Protein AF-A0A379S962-F1 (afdb_monomer_lite)

Secondary structure (DSSP, 8-state):
-HHHHHHHHHHHHHHHHHHHHHHHHHHHHHHHHHHHHHHHHHHTTS---SSSEEEEEE-HHHHSTT----TT---EEEEE--S---------GGGGGG--TT--------------

pLDDT: mean 83.97, std 9.07, range [41.19, 95.56]

Foldseek 3Di:
DVVVVVVVVVVVVVVVVVVVVVVVVVVVVVVVVVVVVVVVVVVVVDDDDPAAFDFPDADPLLPDVVRDDDPPDDGTDGDHPDPDDDDDDDDDPVCPVVDDPPDDDDDDDPDDDDDD

Structure (mmCIF, N/CA/C/O backbone):
data_AF-A0A379S962-F1
#
_entry.id   AF-A0A379S962-F1
#
loop_
_atom_site.group_PDB
_atom_site.id
_atom_site.type_symbol
_atom_site.label_atom_id
_atom_site.label_alt_id
_atom_site.label_comp_id
_atom_site.label_asym_id
_atom_site.label_entity_id
_atom_site.label_seq_id
_atom_site.pdbx_PDB_ins_code
_atom_site.Cartn_x
_atom_site.Cartn_y
_atom_site.Cartn_z
_atom_site.occupancy
_atom_site.B_iso_or_equiv
_atom_site.auth_seq_id
_atom_site.auth_comp_id
_atom_site.auth_asym_id
_atom_site.auth_atom_id
_atom_site.pdbx_PDB_model_num
ATOM 1 N N . MET A 1 1 ? 43.656 -14.449 -52.635 1.00 58.03 1 MET A N 1
ATOM 2 C CA . MET A 1 1 ? 43.584 -13.284 -51.724 1.00 58.03 1 MET A CA 1
ATOM 3 C C . MET A 1 1 ? 42.154 -12.787 -51.549 1.00 58.03 1 MET A C 1
ATOM 5 O O . MET A 1 1 ? 41.647 -12.920 -50.449 1.00 58.03 1 MET A O 1
ATOM 9 N N . VAL A 1 2 ? 41.452 -12.400 -52.619 1.00 66.62 2 VAL A N 1
ATOM 10 C CA . VAL A 1 2 ? 40.110 -11.767 -52.579 1.00 66.62 2 VAL A CA 1
ATOM 11 C C . VAL A 1 2 ? 39.048 -12.464 -51.697 1.00 66.62 2 VAL A C 1
ATOM 13 O O . VAL A 1 2 ? 38.301 -11.800 -50.988 1.00 66.62 2 VAL A O 1
ATOM 16 N N . ALA A 1 3 ? 38.975 -13.800 -51.685 1.00 69.62 3 ALA A N 1
ATOM 17 C CA . ALA A 1 3 ? 37.960 -14.526 -50.907 1.00 69.62 3 ALA A CA 1
ATOM 18 C C . ALA A 1 3 ? 38.174 -14.477 -49.378 1.00 69.62 3 ALA A C 1
ATOM 20 O O . ALA A 1 3 ? 37.210 -14.613 -48.623 1.00 69.62 3 ALA A O 1
ATOM 21 N N . ASN A 1 4 ? 39.417 -14.294 -48.916 1.00 77.75 4 ASN A N 1
ATOM 22 C CA . ASN A 1 4 ? 39.716 -14.158 -47.487 1.00 77.75 4 ASN A CA 1
ATOM 23 C C . ASN A 1 4 ? 39.388 -12.748 -46.992 1.00 77.75 4 ASN A C 1
ATOM 25 O O . ASN A 1 4 ? 38.817 -12.608 -45.913 1.00 77.75 4 ASN A O 1
ATOM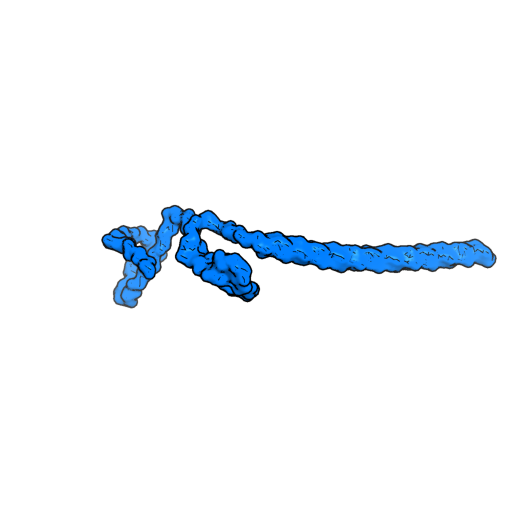 29 N N . ASP A 1 5 ? 39.643 -11.735 -47.818 1.00 78.69 5 ASP A N 1
ATOM 30 C CA . ASP A 1 5 ? 39.354 -10.335 -47.498 1.00 78.69 5 ASP A CA 1
ATOM 31 C C . ASP A 1 5 ? 37.837 -10.090 -47.399 1.00 78.69 5 ASP A C 1
ATOM 33 O O . ASP A 1 5 ? 37.365 -9.442 -46.469 1.00 78.69 5 ASP A O 1
ATOM 37 N N . ILE A 1 6 ? 37.040 -10.715 -48.280 1.00 81.94 6 ILE A N 1
ATOM 38 C CA . ILE A 1 6 ? 35.566 -10.672 -48.210 1.00 81.94 6 ILE A CA 1
ATOM 39 C C . ILE A 1 6 ? 35.043 -11.334 -46.924 1.00 81.94 6 ILE A C 1
ATOM 41 O O . ILE A 1 6 ? 34.096 -10.841 -46.308 1.00 81.94 6 ILE A O 1
ATOM 45 N N . LYS A 1 7 ? 35.645 -12.450 -46.491 1.00 84.81 7 LYS A N 1
ATOM 46 C CA . LYS A 1 7 ? 35.262 -13.124 -45.239 1.00 84.81 7 LYS A CA 1
ATOM 47 C C . LYS A 1 7 ? 35.618 -12.291 -44.009 1.00 84.81 7 LYS A C 1
ATOM 49 O O . LYS A 1 7 ? 34.806 -12.225 -43.088 1.00 84.81 7 LYS A O 1
ATOM 54 N N . ALA A 1 8 ? 36.791 -11.659 -44.002 1.00 85.94 8 ALA A N 1
ATOM 55 C CA . ALA A 1 8 ? 37.215 -10.765 -42.929 1.00 85.94 8 ALA A CA 1
ATOM 56 C C . ALA A 1 8 ? 36.272 -9.557 -42.812 1.00 85.94 8 ALA A C 1
ATOM 58 O O . ALA A 1 8 ? 35.729 -9.316 -41.735 1.00 85.94 8 ALA A O 1
ATOM 59 N N . LEU A 1 9 ? 35.962 -8.903 -43.936 1.00 87.62 9 LEU A N 1
ATOM 60 C CA . LEU A 1 9 ? 35.040 -7.767 -43.988 1.00 87.62 9 LEU A CA 1
ATOM 61 C C . LEU A 1 9 ? 33.629 -8.131 -43.497 1.00 87.62 9 LEU A C 1
ATOM 63 O O . LEU A 1 9 ? 33.006 -7.381 -42.750 1.00 87.62 9 LEU A O 1
ATOM 67 N N . ASN A 1 10 ? 33.122 -9.309 -43.870 1.00 89.19 10 ASN A N 1
ATOM 68 C CA . ASN A 1 10 ? 31.812 -9.776 -43.411 1.00 89.19 10 ASN A CA 1
ATOM 69 C C . ASN A 1 10 ? 31.805 -10.077 -41.899 1.00 89.19 10 ASN A C 1
ATOM 71 O O . ASN A 1 10 ? 30.817 -9.826 -41.210 1.00 89.19 10 ASN A O 1
ATOM 75 N N . ASN A 1 11 ? 32.914 -10.585 -41.355 1.00 90.62 11 ASN A N 1
ATOM 76 C CA . ASN A 1 11 ? 33.039 -10.819 -39.920 1.00 90.62 11 ASN A CA 1
ATOM 77 C C . ASN A 1 11 ? 33.100 -9.502 -39.128 1.00 90.62 11 ASN A C 1
ATOM 79 O O . ASN A 1 11 ? 32.413 -9.359 -38.121 1.00 90.62 11 ASN A O 1
ATOM 83 N N . GLU A 1 12 ? 33.852 -8.511 -39.612 1.00 90.69 12 GLU A N 1
ATOM 84 C CA . GLU A 1 12 ? 33.897 -7.167 -39.019 1.00 90.69 12 GLU A CA 1
ATOM 85 C C . GLU A 1 12 ? 32.531 -6.469 -39.063 1.00 90.69 12 GLU A C 1
ATOM 87 O O . GLU A 1 12 ? 32.087 -5.884 -38.069 1.00 90.69 12 GLU A O 1
ATOM 92 N N . LEU A 1 13 ? 31.809 -6.592 -40.181 1.00 91.81 13 LEU A N 1
ATOM 93 C CA . LEU A 1 13 ? 30.446 -6.079 -40.296 1.00 91.81 13 LEU A CA 1
ATOM 94 C C . LEU A 1 13 ? 29.506 -6.759 -39.289 1.00 91.81 13 LEU A C 1
ATOM 96 O O . LEU A 1 13 ? 28.744 -6.089 -38.599 1.00 91.81 13 LEU A O 1
ATOM 100 N N . ARG A 1 14 ? 29.583 -8.084 -39.135 1.00 90.94 14 ARG A N 1
ATOM 101 C CA . ARG A 1 14 ? 28.778 -8.815 -38.142 1.00 90.94 14 ARG A CA 1
ATOM 102 C C . ARG A 1 14 ? 29.083 -8.390 -36.709 1.00 90.94 14 ARG A C 1
ATOM 104 O O . ARG A 1 14 ? 28.156 -8.222 -35.919 1.00 90.94 14 ARG A O 1
ATOM 111 N N . LEU A 1 15 ? 30.357 -8.200 -36.376 1.00 92.31 15 LEU A N 1
ATOM 112 C CA . LEU A 1 15 ? 30.773 -7.756 -35.046 1.00 92.31 15 LEU A CA 1
ATOM 113 C C . LEU A 1 15 ? 30.298 -6.329 -34.753 1.00 92.31 15 LEU A C 1
ATOM 115 O O . LEU A 1 15 ? 29.790 -6.067 -33.664 1.00 92.31 15 LEU A O 1
ATOM 119 N N . SER A 1 16 ? 30.408 -5.419 -35.723 1.00 92.06 16 SER A N 1
ATOM 120 C CA . SER A 1 16 ? 29.934 -4.038 -35.567 1.00 92.06 16 SER A CA 1
ATOM 121 C C . SER A 1 16 ? 28.411 -3.956 -35.438 1.00 92.06 16 SER A C 1
ATOM 123 O O . SER A 1 16 ? 27.919 -3.264 -34.546 1.00 92.06 16 SER A O 1
ATOM 125 N N . LEU A 1 17 ? 27.662 -4.725 -36.236 1.00 92.31 17 LEU A N 1
ATOM 126 C CA . LEU A 1 17 ? 26.206 -4.830 -36.118 1.00 92.31 17 LEU A CA 1
ATOM 127 C C . LEU A 1 17 ? 25.784 -5.428 -34.772 1.00 92.31 17 LEU A C 1
ATOM 129 O O . LEU A 1 17 ? 24.901 -4.881 -34.120 1.00 92.31 17 LEU A O 1
ATOM 133 N N . SER A 1 18 ? 26.438 -6.501 -34.319 1.00 92.44 18 SER A N 1
ATOM 134 C CA . SER A 1 18 ? 26.171 -7.105 -33.005 1.00 92.44 18 SER A CA 1
ATOM 135 C C . SER A 1 18 ? 26.416 -6.111 -31.866 1.00 92.44 18 SER A C 1
ATOM 137 O O . SER A 1 18 ? 25.581 -5.954 -30.975 1.00 92.44 18 SER A O 1
ATOM 139 N N . LYS A 1 19 ? 27.518 -5.355 -31.939 1.00 93.62 19 LYS A N 1
ATOM 140 C CA . LYS A 1 19 ? 27.836 -4.304 -30.968 1.00 93.62 19 LYS A CA 1
ATOM 141 C C . LYS A 1 19 ? 26.789 -3.189 -30.966 1.00 93.62 19 LYS A C 1
ATOM 143 O O . LYS A 1 19 ? 26.409 -2.726 -29.895 1.00 93.62 19 LYS A O 1
ATOM 148 N N . LEU A 1 20 ? 26.311 -2.775 -32.140 1.00 94.50 20 LEU A N 1
ATOM 149 C CA . LEU A 1 20 ? 25.264 -1.761 -32.258 1.00 94.50 20 LEU A CA 1
ATOM 150 C C . LEU A 1 20 ? 23.929 -2.260 -31.691 1.00 94.50 20 LEU A C 1
ATOM 152 O O . LEU A 1 20 ? 23.288 -1.542 -30.933 1.00 94.50 20 LEU A O 1
ATOM 156 N N . ILE A 1 21 ? 23.538 -3.497 -32.007 1.00 93.88 21 ILE A N 1
ATOM 157 C CA . ILE A 1 21 ? 22.316 -4.116 -31.477 1.00 93.88 21 ILE A CA 1
ATOM 158 C C . ILE A 1 21 ? 22.385 -4.202 -29.953 1.00 93.88 21 ILE A C 1
ATOM 160 O O . ILE A 1 21 ? 21.451 -3.774 -29.283 1.00 93.88 21 ILE A O 1
ATOM 164 N N . SER A 1 22 ? 23.497 -4.691 -29.402 1.00 94.25 22 SER A N 1
ATOM 165 C CA . SER A 1 22 ? 23.683 -4.800 -27.953 1.00 94.25 22 SER A CA 1
ATOM 166 C C . SER A 1 22 ? 23.637 -3.43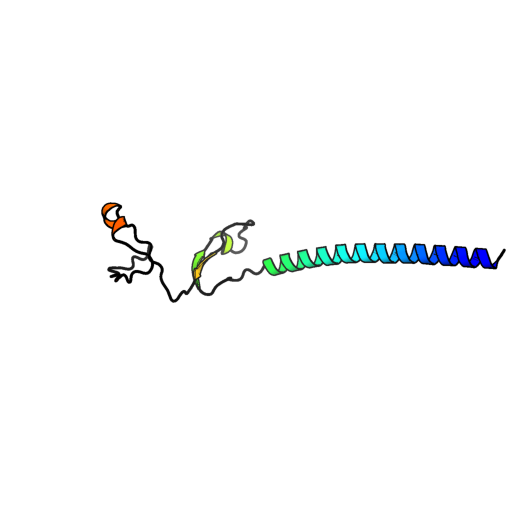2 -27.264 1.00 94.25 22 SER A C 1
ATOM 168 O O . SER A 1 22 ? 22.970 -3.288 -26.242 1.00 94.25 22 SER A O 1
ATOM 170 N N . LYS A 1 23 ? 24.261 -2.403 -27.855 1.00 95.50 23 LYS A N 1
ATOM 171 C CA . LYS A 1 23 ? 24.194 -1.025 -27.345 1.00 95.50 23 LYS A CA 1
ATOM 172 C C . LYS A 1 23 ? 22.763 -0.485 -27.354 1.00 95.50 23 LYS A C 1
ATOM 1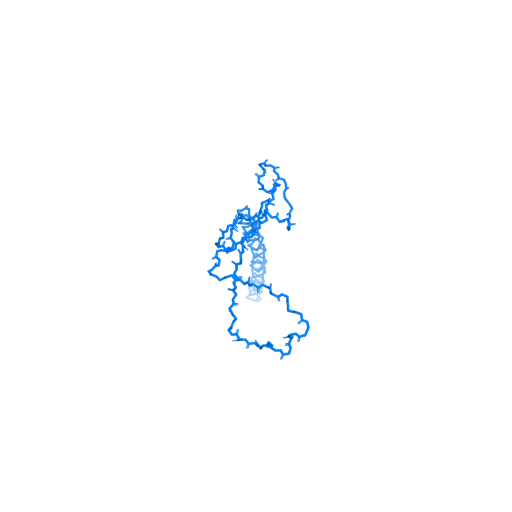74 O O . LYS A 1 23 ? 22.303 0.033 -26.343 1.00 95.50 23 LYS A O 1
ATOM 179 N N . ASN A 1 24 ? 22.045 -0.651 -28.463 1.00 94.56 24 ASN A N 1
ATOM 180 C CA . ASN A 1 24 ? 20.668 -0.176 -28.591 1.00 94.56 24 ASN A CA 1
ATOM 181 C C . ASN A 1 24 ? 19.717 -0.916 -27.640 1.00 94.56 24 ASN A C 1
ATOM 183 O O . ASN A 1 24 ? 18.799 -0.310 -27.100 1.00 94.56 24 ASN A O 1
ATOM 187 N N . GLN A 1 25 ? 19.936 -2.213 -27.410 1.00 94.56 25 GLN A N 1
ATOM 188 C CA . GLN A 1 25 ? 19.171 -2.986 -26.429 1.00 94.56 25 GLN A CA 1
ATOM 189 C C . GLN A 1 25 ? 19.403 -2.472 -25.009 1.00 94.56 25 GLN A C 1
ATOM 191 O O . GLN A 1 25 ? 18.440 -2.292 -24.270 1.00 94.56 25 GLN A O 1
ATOM 196 N N . GLN A 1 26 ? 20.654 -2.179 -24.653 1.00 94.69 26 GLN A N 1
ATOM 197 C CA . GLN A 1 26 ? 20.982 -1.615 -23.348 1.00 94.69 26 GLN A CA 1
ATOM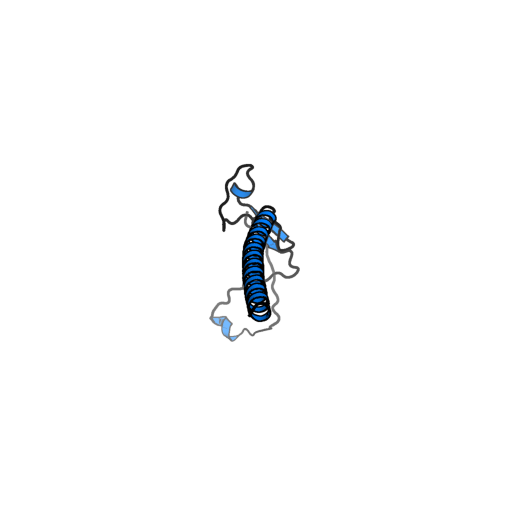 198 C C . GLN A 1 26 ? 20.350 -0.229 -23.157 1.00 94.69 26 GLN A C 1
ATOM 200 O O . GLN A 1 26 ? 19.774 0.049 -22.109 1.00 94.69 26 GLN A O 1
ATOM 205 N N . GLU A 1 27 ? 20.411 0.637 -24.171 1.00 94.31 27 GLU A N 1
ATOM 206 C CA . GLU A 1 27 ? 19.761 1.953 -24.134 1.00 94.31 27 GLU A CA 1
ATOM 207 C C . GLU A 1 27 ? 18.240 1.823 -23.981 1.00 94.31 27 GLU A C 1
ATOM 209 O O . GLU A 1 27 ? 17.641 2.508 -23.152 1.00 94.31 27 GLU A O 1
ATOM 214 N N . LEU A 1 28 ? 17.617 0.901 -24.718 1.00 94.81 28 LEU A N 1
ATOM 215 C CA . LEU A 1 28 ? 16.185 0.634 -24.618 1.00 94.81 28 LEU A CA 1
ATOM 216 C C . LEU A 1 28 ? 15.788 0.125 -23.226 1.00 94.81 28 LEU A C 1
ATOM 218 O O . LEU A 1 28 ? 14.759 0.533 -22.694 1.00 94.81 28 LEU A O 1
ATOM 222 N N . GLU A 1 29 ? 16.596 -0.737 -22.613 1.00 95.00 29 GLU A N 1
ATOM 223 C CA . GLU A 1 29 ? 16.359 -1.238 -21.257 1.00 95.00 29 GLU A CA 1
ATOM 224 C C . GLU A 1 29 ? 16.434 -0.116 -20.207 1.00 95.00 29 GLU A C 1
ATOM 226 O O . GLU A 1 29 ? 15.586 -0.026 -19.312 1.00 95.00 29 GLU A O 1
ATOM 231 N N . VAL A 1 30 ? 17.392 0.805 -20.351 1.00 95.56 30 VAL A N 1
ATOM 232 C CA . VAL A 1 30 ? 17.502 1.996 -19.493 1.00 95.56 30 VAL A CA 1
ATOM 233 C C . VAL A 1 30 ? 16.286 2.912 -19.659 1.00 95.56 30 VAL A C 1
ATOM 235 O O . VAL A 1 30 ? 15.715 3.379 -18.673 1.00 95.56 30 VAL A O 1
ATOM 238 N N . VAL A 1 31 ? 15.839 3.143 -20.893 1.00 95.19 31 VAL A N 1
ATOM 239 C CA . VAL A 1 31 ? 14.649 3.965 -21.153 1.00 95.19 31 VAL A CA 1
ATOM 240 C C . VAL A 1 31 ? 13.394 3.306 -20.581 1.00 95.19 31 VAL A C 1
ATOM 242 O O . VAL A 1 31 ? 12.630 3.964 -19.881 1.00 95.19 31 VAL A O 1
ATOM 245 N N . ASN A 1 32 ? 13.207 2.004 -20.798 1.00 95.12 32 ASN A N 1
ATOM 246 C CA . ASN A 1 32 ? 12.044 1.271 -20.294 1.00 95.12 32 ASN A CA 1
ATOM 247 C C . ASN A 1 32 ? 11.993 1.237 -18.764 1.00 95.12 32 ASN A C 1
ATOM 249 O O . ASN A 1 32 ? 10.925 1.397 -18.177 1.00 95.12 32 ASN A O 1
ATOM 253 N N . SER A 1 33 ? 13.135 1.047 -18.099 1.00 93.62 33 SER A N 1
ATOM 254 C CA . SER A 1 33 ? 13.190 1.091 -16.634 1.00 93.62 33 SER A CA 1
ATOM 255 C C . SER A 1 33 ? 12.863 2.484 -16.095 1.00 93.62 33 SER A C 1
ATOM 257 O O . SER A 1 33 ? 12.109 2.596 -15.131 1.00 93.62 33 SER A O 1
ATOM 259 N N . THR A 1 34 ? 13.343 3.540 -16.755 1.00 92.81 34 THR A N 1
ATOM 260 C CA . THR A 1 34 ? 13.012 4.929 -16.402 1.00 92.81 34 THR A CA 1
ATOM 261 C C . THR A 1 34 ? 11.521 5.208 -16.580 1.00 92.81 34 THR A C 1
ATOM 263 O O . THR A 1 34 ? 10.886 5.761 -15.686 1.00 92.81 34 THR A O 1
ATOM 266 N N . LEU A 1 35 ? 10.946 4.778 -17.703 1.00 94.94 35 LEU A N 1
ATOM 267 C CA . LEU A 1 35 ? 9.527 4.953 -18.005 1.00 94.94 35 LEU A CA 1
ATOM 268 C C . LEU A 1 35 ? 8.653 4.260 -16.954 1.00 94.94 35 LEU A C 1
ATOM 270 O O . LEU A 1 35 ? 7.759 4.889 -16.402 1.00 94.94 35 LEU A O 1
ATOM 274 N N . LYS A 1 36 ? 8.993 3.024 -16.576 1.00 94.00 36 LYS A N 1
ATOM 275 C CA . LYS A 1 36 ? 8.284 2.279 -15.527 1.00 94.00 36 LYS A CA 1
ATOM 276 C C . LYS A 1 36 ? 8.333 2.968 -14.157 1.00 94.00 36 LYS A C 1
ATOM 278 O O . LYS A 1 36 ? 7.390 2.866 -13.377 1.00 94.00 36 LYS A O 1
ATOM 283 N N . VAL A 1 37 ? 9.437 3.646 -13.834 1.00 92.50 37 VAL A N 1
ATOM 284 C CA . VAL A 1 37 ? 9.544 4.432 -12.594 1.00 92.50 37 VAL A CA 1
ATOM 285 C C . VAL A 1 37 ? 8.620 5.646 -12.643 1.00 92.50 37 VAL A C 1
ATOM 287 O O . VAL A 1 37 ? 7.949 5.919 -11.653 1.00 92.50 37 VAL A O 1
ATOM 290 N N . ILE A 1 38 ? 8.553 6.341 -13.779 1.00 91.56 38 ILE A N 1
ATOM 291 C CA . ILE A 1 38 ? 7.670 7.502 -13.962 1.00 91.56 38 ILE A CA 1
ATOM 292 C C . ILE A 1 38 ? 6.198 7.081 -13.918 1.00 91.56 38 ILE A C 1
ATOM 294 O O . ILE A 1 38 ? 5.410 7.728 -13.240 1.00 91.56 38 ILE A O 1
ATOM 298 N N . GLU A 1 39 ? 5.831 5.979 -14.577 1.00 92.06 39 GLU A N 1
ATOM 299 C CA . GLU A 1 39 ? 4.472 5.419 -14.508 1.00 92.06 39 GLU A CA 1
ATOM 300 C C . GLU A 1 39 ? 4.071 5.128 -13.060 1.00 92.06 39 GLU A C 1
ATOM 302 O O . GLU A 1 39 ? 3.010 5.545 -12.614 1.00 92.06 39 GLU A O 1
ATOM 307 N N . LYS A 1 40 ? 4.965 4.503 -12.285 1.00 87.56 40 LYS A N 1
ATOM 308 C CA . LYS A 1 40 ? 4.721 4.239 -10.865 1.00 87.56 40 LYS A CA 1
ATOM 309 C C . LYS A 1 40 ? 4.569 5.521 -10.042 1.00 87.56 40 LYS A C 1
ATOM 311 O O . LYS A 1 40 ? 3.762 5.548 -9.124 1.00 87.56 40 LYS A O 1
ATOM 316 N N . GLN A 1 41 ? 5.340 6.566 -10.344 1.00 85.81 41 GLN A N 1
ATOM 317 C CA . GLN A 1 41 ? 5.206 7.867 -9.676 1.00 85.81 41 GLN A CA 1
ATOM 318 C C . GLN A 1 41 ? 3.872 8.545 -10.001 1.00 85.81 41 GLN A C 1
ATOM 320 O O . GLN A 1 41 ? 3.312 9.205 -9.133 1.00 85.81 41 GLN A O 1
ATOM 325 N N . LEU A 1 42 ? 3.367 8.371 -11.224 1.00 88.50 42 LEU A N 1
ATOM 326 C CA . LEU A 1 42 ? 2.060 8.879 -11.629 1.00 88.50 42 LEU A CA 1
ATOM 327 C C . LEU A 1 42 ? 0.928 8.114 -10.928 1.00 88.50 42 LEU A C 1
ATOM 329 O O . LEU A 1 42 ? 0.011 8.731 -10.402 1.00 88.50 42 LEU A O 1
ATOM 333 N N . ASP A 1 43 ? 1.029 6.786 -10.838 1.00 85.50 43 ASP A N 1
ATOM 334 C CA . ASP A 1 43 ? 0.062 5.958 -10.102 1.00 85.50 43 ASP A CA 1
ATOM 335 C C . ASP A 1 43 ? 0.034 6.283 -8.595 1.00 85.50 43 ASP A C 1
ATOM 337 O O . ASP A 1 43 ? -0.984 6.094 -7.934 1.00 85.50 43 ASP A O 1
ATOM 341 N N . GLU A 1 44 ? 1.147 6.770 -8.037 1.00 82.19 44 GLU A N 1
ATOM 342 C CA . GLU A 1 44 ? 1.253 7.214 -6.641 1.00 82.19 44 GLU A CA 1
ATOM 343 C C . GLU A 1 44 ? 0.636 8.608 -6.389 1.00 82.19 44 GLU A C 1
ATOM 345 O O . GLU A 1 44 ? 0.491 8.995 -5.226 1.00 82.19 44 GLU A O 1
ATOM 350 N N . GLU A 1 45 ? 0.258 9.355 -7.435 1.00 81.25 45 GLU A N 1
ATOM 351 C CA . GLU A 1 45 ? -0.451 10.640 -7.313 1.00 81.25 45 GLU A CA 1
ATOM 352 C C . GLU A 1 45 ? -1.871 10.443 -6.758 1.00 81.25 45 GLU A C 1
ATOM 354 O O . GLU A 1 45 ? -2.326 11.210 -5.903 1.00 81.25 45 GLU A O 1
ATOM 359 N N . ASP A 1 46 ? -2.542 9.368 -7.180 1.00 82.69 46 ASP A N 1
ATOM 360 C CA . ASP A 1 46 ? -3.854 8.987 -6.674 1.00 82.69 46 ASP A CA 1
ATOM 361 C C . ASP A 1 46 ? -3.723 8.056 -5.462 1.00 82.69 46 ASP A C 1
ATOM 363 O O . ASP A 1 46 ? -3.292 6.904 -5.544 1.00 82.69 46 ASP A O 1
ATOM 367 N N . ILE A 1 47 ? -4.144 8.542 -4.295 1.00 83.12 47 ILE A N 1
ATOM 368 C CA . ILE A 1 47 ? -3.972 7.816 -3.034 1.00 83.12 47 ILE A CA 1
ATOM 369 C C . ILE A 1 47 ? -5.241 7.038 -2.681 1.00 83.12 47 ILE A C 1
ATOM 371 O O . ILE A 1 47 ? -6.293 7.616 -2.397 1.00 83.12 47 ILE A O 1
ATOM 375 N N . TYR A 1 48 ? -5.116 5.712 -2.614 1.00 86.44 48 TYR A N 1
ATOM 376 C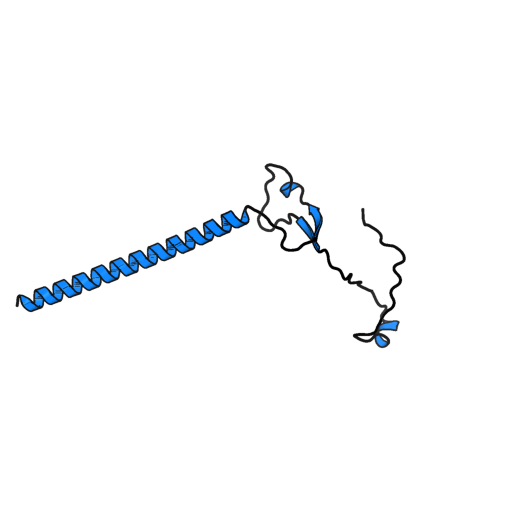 CA . TYR A 1 48 ? -6.206 4.796 -2.276 1.00 86.44 48 TYR A CA 1
ATOM 377 C C . TYR A 1 48 ? -6.057 4.197 -0.873 1.00 86.44 48 TYR A C 1
ATOM 379 O O . TYR A 1 48 ? -4.956 4.031 -0.344 1.00 86.44 48 TYR A O 1
ATOM 387 N N . SER A 1 49 ? -7.188 3.828 -0.265 1.00 87.31 49 SER A N 1
ATOM 388 C CA . SER A 1 49 ? -7.182 3.097 1.004 1.00 87.31 49 SER A CA 1
ATOM 389 C C . SER A 1 49 ? -6.734 1.645 0.790 1.00 87.31 49 SER A C 1
ATOM 391 O O . SER A 1 49 ? -7.313 0.967 -0.059 1.00 87.31 49 SER A O 1
ATOM 393 N N . PRO A 1 50 ? -5.785 1.112 1.584 1.00 87.88 50 PRO A N 1
ATOM 394 C CA . PRO A 1 50 ? -5.372 -0.288 1.481 1.00 87.88 50 PRO A CA 1
ATOM 395 C C . PRO A 1 50 ? -6.393 -1.263 2.085 1.00 87.88 50 PRO A C 1
ATOM 397 O O . PRO A 1 50 ? -6.345 -2.458 1.808 1.00 87.88 50 PRO A O 1
ATOM 400 N N . VAL A 1 51 ? -7.284 -0.776 2.956 1.00 87.56 51 VAL A N 1
ATOM 401 C CA . VAL A 1 51 ? -8.260 -1.595 3.685 1.00 87.56 51 VAL A CA 1
ATOM 402 C C . VAL A 1 51 ? -9.614 -0.903 3.769 1.00 87.56 51 VAL A C 1
ATOM 404 O O . VAL A 1 51 ? -9.700 0.323 3.868 1.00 87.56 51 VAL A O 1
ATOM 407 N N . ASP A 1 52 ? -10.682 -1.693 3.813 1.00 86.38 52 ASP A N 1
ATOM 408 C CA . ASP A 1 52 ? -12.011 -1.174 4.112 1.00 86.38 52 ASP A CA 1
ATOM 409 C C . ASP A 1 52 ? -12.089 -0.718 5.571 1.00 86.38 52 ASP A C 1
ATOM 411 O O . ASP A 1 52 ? -11.772 -1.457 6.510 1.00 86.38 52 ASP A O 1
ATOM 415 N N . GLY A 1 53 ? -12.543 0.513 5.785 1.00 86.19 53 GLY A N 1
ATOM 416 C CA . GLY A 1 53 ? -12.468 1.131 7.099 1.00 86.19 53 GLY A CA 1
ATOM 417 C C . GLY A 1 53 ? -13.286 2.400 7.237 1.00 86.19 53 GLY A C 1
ATOM 418 O O . GLY A 1 53 ? -14.121 2.739 6.398 1.00 86.19 53 GLY A O 1
ATOM 419 N N . VAL A 1 54 ? -13.047 3.087 8.345 1.00 86.25 54 VAL A N 1
ATOM 420 C CA . VAL A 1 54 ? -13.505 4.453 8.583 1.00 86.25 54 VAL A CA 1
ATOM 421 C C . VAL A 1 54 ? -12.272 5.323 8.785 1.00 86.25 54 VAL A C 1
ATOM 423 O O . VAL A 1 54 ? -11.333 4.930 9.483 1.00 86.25 54 VAL A O 1
ATOM 426 N N . ILE A 1 55 ? -12.272 6.500 8.167 1.00 86.75 55 ILE A N 1
ATOM 427 C CA . ILE A 1 55 ? -11.219 7.492 8.364 1.00 86.75 55 ILE A CA 1
ATOM 428 C C . ILE A 1 55 ? -11.359 8.058 9.780 1.00 86.75 55 ILE A C 1
ATOM 430 O O . ILE A 1 55 ? -12.391 8.619 10.134 1.00 86.75 55 ILE A O 1
ATOM 434 N N . TYR A 1 56 ? -10.324 7.880 10.593 1.00 84.44 56 TYR A N 1
ATOM 435 C CA . TYR A 1 56 ? -10.280 8.286 11.997 1.00 84.44 56 TYR A CA 1
ATOM 436 C C . TYR A 1 56 ? -9.569 9.620 12.196 1.00 84.44 56 TYR A C 1
ATOM 438 O O . TYR A 1 56 ? -10.033 10.459 12.963 1.00 84.44 56 TYR A O 1
ATOM 446 N N . LYS A 1 57 ? -8.462 9.841 11.481 1.00 82.50 57 LYS A N 1
ATOM 447 C CA . LYS A 1 57 ? -7.793 11.143 11.436 1.00 82.50 57 LYS A CA 1
ATOM 448 C C . LYS A 1 57 ? -7.476 11.529 10.014 1.00 82.50 57 LYS A C 1
ATOM 450 O O . LYS A 1 57 ? -7.173 10.676 9.182 1.00 82.50 57 LYS A O 1
ATOM 455 N N . ILE A 1 58 ? -7.507 12.833 9.787 1.00 83.75 58 ILE A N 1
ATOM 456 C CA . ILE A 1 58 ? -7.147 13.441 8.522 1.00 83.75 58 ILE A CA 1
ATOM 457 C C . ILE A 1 58 ? -6.128 14.536 8.791 1.00 83.75 58 ILE A C 1
ATOM 459 O O . ILE A 1 58 ? -6.305 15.354 9.698 1.00 83.75 58 ILE A O 1
ATOM 463 N N . ASN A 1 59 ? -5.071 14.563 7.992 1.00 80.94 59 ASN A N 1
ATOM 464 C CA . ASN A 1 59 ? -4.133 15.663 7.989 1.00 80.94 59 ASN A CA 1
ATOM 465 C C . ASN A 1 59 ? -4.740 16.867 7.254 1.00 80.94 59 ASN A C 1
ATOM 467 O O . ASN A 1 59 ? -5.230 16.767 6.127 1.00 80.94 59 ASN A O 1
ATOM 471 N N . LYS A 1 60 ? -4.701 18.032 7.906 1.00 75.44 60 LYS A N 1
ATOM 472 C CA . LYS A 1 60 ? -5.225 19.285 7.350 1.00 75.44 60 LYS A CA 1
ATOM 473 C C . LYS A 1 60 ? -4.465 19.714 6.093 1.00 75.44 60 LYS A C 1
ATOM 475 O O . LYS A 1 60 ? -5.086 20.222 5.163 1.00 75.44 60 LYS A O 1
ATOM 480 N N . SER A 1 61 ? -3.157 19.462 6.032 1.00 75.06 61 SER A N 1
ATOM 481 C CA . SER A 1 61 ? -2.339 19.762 4.850 1.00 75.06 61 SER A CA 1
ATOM 482 C C . SER A 1 61 ? -2.725 18.893 3.653 1.00 75.06 61 SER A C 1
ATOM 484 O O . SER A 1 61 ? -2.711 19.377 2.531 1.00 75.06 61 SER A O 1
ATOM 486 N N . ALA A 1 62 ? -3.151 17.649 3.898 1.00 73.69 62 ALA A N 1
ATOM 487 C CA . ALA A 1 62 ? -3.572 16.705 2.859 1.00 73.69 62 ALA A CA 1
ATOM 488 C C . ALA A 1 62 ? -4.990 16.965 2.316 1.00 73.69 62 ALA A C 1
ATOM 490 O O . ALA A 1 62 ? -5.351 16.460 1.261 1.00 73.69 62 ALA A O 1
ATOM 491 N N . THR A 1 63 ? -5.817 17.726 3.038 1.00 79.12 63 THR A N 1
ATOM 492 C CA . THR A 1 63 ? -7.212 18.026 2.647 1.00 79.12 63 THR A CA 1
ATOM 493 C C . THR A 1 63 ? -7.423 19.434 2.122 1.00 79.12 63 THR A C 1
ATOM 495 O O . THR A 1 63 ? -8.471 19.737 1.550 1.00 79.12 63 THR A O 1
ATOM 498 N N . THR A 1 64 ? -6.447 20.314 2.325 1.00 82.94 64 THR A N 1
ATOM 499 C CA . THR A 1 64 ? -6.521 21.691 1.849 1.00 82.94 64 THR A CA 1
ATOM 500 C C . THR A 1 64 ? -6.059 21.734 0.398 1.00 82.94 64 THR A C 1
ATOM 502 O O . THR A 1 64 ? -4.960 21.286 0.085 1.00 82.94 64 THR A O 1
ATOM 505 N N . HIS A 1 65 ? -6.879 22.291 -0.496 1.00 80.38 65 HIS A N 1
ATOM 506 C CA . HIS A 1 65 ? -6.496 22.464 -1.898 1.00 80.38 65 HIS A CA 1
ATOM 507 C C . HIS A 1 65 ? -5.262 23.374 -1.991 1.00 80.38 65 HIS A C 1
ATOM 509 O O . HIS A 1 65 ? -5.265 24.476 -1.443 1.00 80.38 65 HIS A O 1
ATOM 515 N N . GLY A 1 66 ? -4.206 22.904 -2.660 1.00 81.69 66 GLY A N 1
ATOM 516 C CA . GLY A 1 66 ? -2.910 23.594 -2.712 1.00 81.69 66 GLY A CA 1
ATOM 517 C C . GLY A 1 66 ? -2.047 23.430 -1.454 1.00 81.69 66 GLY A C 1
ATOM 518 O O . GLY A 1 66 ? -1.010 24.081 -1.341 1.00 81.69 66 GLY A O 1
ATOM 519 N N . GLY A 1 67 ? -2.455 22.580 -0.507 1.00 79.81 67 GLY A N 1
ATOM 520 C CA . GLY A 1 67 ? -1.609 22.157 0.602 1.00 79.81 67 GLY A CA 1
ATOM 521 C C . GLY A 1 67 ? -0.411 21.357 0.094 1.00 79.81 67 GLY A C 1
ATOM 522 O O . GLY A 1 67 ? -0.542 20.504 -0.779 1.00 79.81 67 GLY A O 1
ATOM 523 N N . VAL A 1 68 ? 0.771 21.649 0.633 1.00 83.38 68 VAL A N 1
ATOM 524 C CA . VAL A 1 68 ? 2.001 20.920 0.306 1.00 83.38 68 VAL A CA 1
ATOM 525 C C . VAL A 1 68 ? 2.184 19.802 1.329 1.00 83.38 68 VAL A C 1
ATOM 527 O O . VAL A 1 68 ? 2.131 20.056 2.533 1.00 83.38 68 VAL A O 1
ATOM 530 N N . ILE A 1 69 ? 2.400 18.580 0.845 1.00 84.69 69 ILE A N 1
ATOM 531 C CA . ILE A 1 69 ? 2.688 17.386 1.649 1.00 84.69 69 ILE A CA 1
ATOM 532 C C . ILE A 1 69 ? 4.069 16.839 1.280 1.00 84.69 69 ILE A C 1
ATOM 534 O O . ILE A 1 69 ? 4.500 16.959 0.132 1.00 84.69 69 ILE A O 1
ATOM 538 N N . GLN A 1 70 ? 4.781 16.269 2.248 1.00 83.56 70 GLN A N 1
ATOM 539 C CA . GLN A 1 70 ? 6.072 15.621 2.027 1.00 83.56 70 GLN A CA 1
ATOM 540 C C . GLN A 1 70 ? 5.938 14.097 2.016 1.00 83.56 70 GLN A C 1
ATOM 542 O O . GLN A 1 70 ? 4.991 13.519 2.552 1.00 83.56 70 GLN A O 1
ATOM 547 N N . ALA A 1 71 ? 6.920 13.427 1.410 1.00 78.00 71 ALA A N 1
ATOM 548 C CA . ALA A 1 71 ? 7.020 11.978 1.502 1.00 78.00 71 ALA A CA 1
ATOM 549 C C . ALA A 1 71 ? 7.130 11.556 2.977 1.00 78.00 71 ALA A C 1
ATOM 551 O O . ALA A 1 71 ? 7.887 12.155 3.739 1.00 78.00 71 ALA A O 1
ATOM 552 N N . ALA A 1 72 ? 6.392 10.507 3.344 1.00 79.88 72 ALA A N 1
ATOM 553 C CA . ALA A 1 72 ? 6.231 9.996 4.710 1.00 79.88 72 ALA A CA 1
ATOM 554 C C . ALA A 1 72 ? 5.359 10.838 5.662 1.00 79.88 72 ALA A C 1
ATOM 556 O O . ALA A 1 72 ? 5.180 10.433 6.814 1.00 79.88 72 ALA A O 1
ATOM 557 N N . ASP A 1 73 ? 4.748 11.933 5.202 1.00 83.38 73 ASP A N 1
ATOM 558 C CA . ASP A 1 73 ? 3.723 12.601 5.999 1.00 83.38 73 ASP A CA 1
ATOM 559 C C . ASP A 1 73 ? 2.498 11.697 6.168 1.00 83.38 73 ASP A C 1
ATOM 561 O O . ASP A 1 73 ? 1.979 11.100 5.222 1.00 83.38 73 ASP A O 1
ATOM 565 N N . LEU A 1 74 ? 1.994 11.620 7.399 1.00 83.25 74 LEU A N 1
ATOM 566 C CA . LEU A 1 74 ? 0.737 10.936 7.672 1.00 83.25 74 LEU A CA 1
ATOM 567 C C . LEU A 1 74 ? -0.404 11.723 7.021 1.00 83.25 74 LEU A C 1
ATOM 569 O O . LEU A 1 74 ? -0.651 12.866 7.403 1.00 83.25 74 LEU A O 1
ATOM 573 N N . LEU A 1 75 ? -1.125 11.104 6.087 1.00 86.06 75 LEU A N 1
ATOM 574 C CA . LEU A 1 75 ? -2.274 11.725 5.419 1.00 86.06 75 LEU A CA 1
ATOM 575 C C . LEU A 1 75 ? -3.589 11.355 6.106 1.00 86.06 75 LEU A C 1
ATOM 577 O O . LEU A 1 75 ? -4.347 12.227 6.533 1.00 86.06 75 LEU A O 1
ATOM 581 N N . PHE A 1 76 ? -3.826 10.052 6.260 1.00 87.25 76 PHE A N 1
ATOM 582 C CA . PHE A 1 76 ? -5.055 9.499 6.813 1.00 87.25 76 PHE A CA 1
ATOM 583 C C . PHE A 1 76 ? -4.733 8.378 7.801 1.00 87.25 76 PHE A C 1
ATOM 585 O O . PHE A 1 76 ? -3.906 7.511 7.526 1.00 87.25 76 PHE A O 1
ATOM 592 N N . GLU A 1 77 ? -5.414 8.366 8.945 1.00 88.00 77 GLU A N 1
ATOM 593 C CA . GLU A 1 77 ? -5.426 7.215 9.849 1.00 88.00 77 GLU A CA 1
ATOM 594 C C . GLU A 1 77 ? -6.735 6.459 9.624 1.00 88.00 77 GLU A C 1
ATOM 596 O O . GLU A 1 77 ? -7.809 7.004 9.881 1.00 88.00 77 GLU A O 1
ATOM 601 N N . ILE A 1 78 ? -6.665 5.220 9.137 1.00 86.94 78 ILE A N 1
ATOM 602 C CA . ILE A 1 78 ? -7.846 4.397 8.851 1.00 86.94 78 ILE A CA 1
ATOM 603 C C . ILE A 1 78 ? -8.000 3.350 9.949 1.00 86.94 78 ILE A C 1
ATOM 605 O O . ILE A 1 78 ? -7.067 2.605 10.251 1.00 86.94 78 ILE A O 1
ATOM 609 N N . LYS A 1 79 ? -9.196 3.265 10.536 1.00 86.94 79 LYS A N 1
ATOM 610 C CA . LYS A 1 79 ? -9.569 2.143 11.402 1.00 86.94 79 LYS A CA 1
ATOM 611 C C . LYS A 1 79 ? -10.297 1.100 10.551 1.00 86.94 79 LYS A C 1
ATOM 613 O O . LYS A 1 79 ? -11.357 1.422 10.004 1.00 86.94 79 LYS A O 1
ATOM 618 N N . PRO A 1 80 ? -9.754 -0.120 10.405 1.00 84.88 80 PRO A N 1
ATOM 619 C CA . PRO A 1 80 ? -10.364 -1.135 9.561 1.00 84.88 80 PRO A CA 1
ATOM 620 C C . PRO A 1 80 ? -11.708 -1.581 10.139 1.00 84.88 80 PRO A C 1
ATOM 622 O O . PRO A 1 80 ? -11.885 -1.665 11.357 1.00 84.88 80 PRO A O 1
ATOM 625 N N . LYS A 1 81 ? -12.656 -1.915 9.261 1.00 81.31 81 LYS A N 1
ATOM 626 C CA . LYS A 1 81 ? -13.927 -2.538 9.651 1.00 81.31 81 LYS A CA 1
ATOM 627 C C . LYS A 1 81 ? -13.691 -4.017 9.956 1.00 81.31 81 LYS A C 1
ATOM 629 O O . LYS A 1 81 ? -14.011 -4.895 9.161 1.00 81.31 81 LYS A O 1
ATOM 634 N N . VAL A 1 82 ? -13.103 -4.302 11.112 1.00 77.69 82 VAL A N 1
ATOM 635 C CA . VAL A 1 82 ? -12.946 -5.672 11.610 1.00 77.69 82 VAL A CA 1
ATOM 636 C C . VAL A 1 82 ? -14.203 -6.121 12.354 1.00 77.69 82 VAL A C 1
ATOM 638 O O . VAL A 1 82 ? -14.827 -5.345 13.074 1.00 77.69 82 VAL A O 1
ATOM 641 N N . LYS A 1 83 ? -14.579 -7.396 12.193 1.00 67.38 83 LYS A N 1
ATOM 642 C CA . LYS A 1 83 ? -15.684 -8.015 12.953 1.00 67.38 83 LYS A CA 1
ATOM 643 C C . LYS A 1 83 ? -15.293 -8.353 14.395 1.00 67.38 83 LYS A C 1
ATOM 645 O O . LYS A 1 83 ? -16.162 -8.638 15.211 1.00 67.38 83 LYS A O 1
ATOM 650 N N . THR A 1 84 ? -13.998 -8.346 14.695 1.00 72.62 84 THR A N 1
ATOM 651 C CA . THR A 1 84 ? -13.426 -8.774 15.972 1.00 72.62 84 THR A CA 1
ATOM 652 C C . THR A 1 84 ? -12.697 -7.609 16.628 1.00 72.62 84 THR A C 1
ATOM 654 O O . THR A 1 84 ? -11.795 -7.026 16.029 1.00 72.62 84 THR A O 1
ATOM 657 N N . MET A 1 85 ? -13.079 -7.279 17.859 1.00 71.19 85 MET A N 1
ATOM 658 C CA . MET A 1 85 ? -12.395 -6.290 18.687 1.00 71.19 85 MET A CA 1
ATOM 659 C C . MET A 1 85 ? -11.367 -7.007 19.563 1.00 71.19 85 MET A C 1
ATOM 661 O O . MET A 1 85 ? -11.699 -7.996 20.212 1.00 71.19 85 MET A O 1
ATOM 665 N N . LEU A 1 86 ? -10.129 -6.516 19.572 1.00 79.94 86 LEU A N 1
ATOM 666 C CA . LEU A 1 86 ? -9.100 -6.971 20.504 1.00 79.94 86 LEU A CA 1
ATOM 667 C C . LEU A 1 86 ? -9.126 -6.068 21.737 1.00 79.94 86 LEU A C 1
ATOM 669 O O . LEU A 1 86 ? -9.235 -4.848 21.606 1.00 79.94 86 LEU A O 1
ATOM 673 N N . ALA A 1 87 ? -9.052 -6.670 22.920 1.00 80.62 87 ALA A N 1
ATOM 674 C CA . ALA A 1 87 ? -9.023 -5.956 24.187 1.00 80.62 87 ALA A CA 1
ATOM 675 C C . ALA A 1 87 ? -7.675 -6.189 24.871 1.00 80.62 87 ALA A C 1
ATOM 677 O O . ALA A 1 87 ? -7.356 -7.315 25.249 1.00 80.62 87 ALA A O 1
ATOM 678 N N . ASP A 1 88 ? -6.909 -5.116 25.059 1.00 81.06 88 ASP A N 1
ATOM 679 C CA . ASP A 1 88 ? -5.684 -5.155 25.851 1.00 81.06 88 ASP A CA 1
ATOM 680 C C . ASP A 1 88 ? -6.030 -5.000 27.333 1.00 81.06 88 ASP A C 1
ATOM 682 O O . ASP A 1 88 ? -6.523 -3.959 27.776 1.00 81.06 88 ASP A O 1
ATOM 686 N N . VAL A 1 89 ? -5.769 -6.046 28.117 1.00 82.31 89 VAL A N 1
ATOM 687 C CA . VAL A 1 89 ? -6.055 -6.069 29.555 1.00 82.31 89 VAL A CA 1
ATOM 688 C C . VAL A 1 89 ? -4.750 -6.074 30.337 1.00 82.31 89 VAL A C 1
ATOM 690 O O . VAL A 1 89 ? -3.897 -6.946 30.174 1.00 82.31 89 VAL A O 1
ATOM 693 N N . LYS A 1 90 ? -4.596 -5.106 31.243 1.00 84.94 90 LYS A N 1
ATOM 694 C CA . LYS A 1 90 ? -3.453 -5.061 32.156 1.00 84.94 90 LYS A CA 1
ATOM 695 C C . LYS A 1 90 ? -3.724 -5.939 33.375 1.00 84.94 90 LYS A C 1
ATOM 697 O O . LYS A 1 90 ? -4.518 -5.578 34.239 1.00 84.94 90 LYS A O 1
ATOM 702 N N . ILE A 1 91 ? -3.020 -7.063 33.465 1.00 85.25 91 ILE A N 1
ATOM 703 C CA . ILE A 1 91 ? -3.138 -8.006 34.581 1.00 85.25 91 ILE A CA 1
ATOM 704 C C . ILE A 1 91 ? -2.117 -7.657 35.681 1.00 85.25 91 ILE A C 1
ATOM 706 O O . ILE A 1 91 ? -0.921 -7.548 35.394 1.00 85.25 91 ILE A O 1
ATOM 710 N N . PRO A 1 92 ? -2.536 -7.505 36.951 1.00 88.69 92 PRO A N 1
ATOM 711 C CA . PRO A 1 92 ? -1.609 -7.337 38.068 1.00 88.69 92 PRO A CA 1
ATOM 712 C C . PRO A 1 92 ? -0.753 -8.597 38.308 1.00 88.69 92 PRO A C 1
ATOM 714 O O . PRO A 1 92 ? -1.286 -9.705 38.238 1.00 88.69 92 PRO A O 1
ATOM 717 N N . PRO A 1 93 ? 0.531 -8.470 38.707 1.00 88.06 93 PRO A N 1
ATOM 718 C CA . PRO A 1 93 ? 1.441 -9.613 38.865 1.00 88.06 93 PRO A CA 1
ATOM 719 C C . PRO A 1 93 ? 0.927 -10.729 39.781 1.00 88.06 93 PRO A C 1
ATOM 721 O O . PRO A 1 93 ? 1.187 -11.896 39.520 1.00 88.06 93 PRO A O 1
ATOM 724 N N . LYS A 1 94 ? 0.144 -10.382 40.812 1.00 91.06 94 LYS A N 1
ATOM 725 C CA . LYS A 1 94 ? -0.458 -11.330 41.766 1.00 91.06 94 LYS A CA 1
ATOM 726 C C . LYS A 1 94 ? -1.319 -12.414 41.100 1.00 91.06 94 LYS A C 1
ATOM 728 O O . LYS A 1 94 ? -1.467 -13.492 41.661 1.00 91.06 94 LYS A O 1
ATOM 733 N N . TYR A 1 95 ? -1.902 -12.116 39.942 1.00 84.81 95 TYR A N 1
ATOM 734 C CA . TYR A 1 95 ? -2.813 -13.013 39.228 1.00 84.81 95 TYR A CA 1
ATOM 735 C C . TYR A 1 95 ? -2.168 -13.652 37.995 1.00 84.81 95 TYR A C 1
ATOM 737 O O . TYR A 1 95 ? -2.823 -14.407 37.288 1.00 84.81 95 TYR A O 1
ATOM 745 N N . ARG A 1 96 ? -0.888 -13.363 37.723 1.00 81.19 96 ARG A N 1
ATOM 746 C CA . ARG A 1 96 ? -0.197 -13.843 36.521 1.00 81.19 96 ARG A CA 1
ATOM 747 C C . ARG A 1 96 ? -0.098 -15.366 36.475 1.00 81.19 96 ARG A C 1
ATOM 749 O O . ARG A 1 96 ? -0.237 -15.944 35.406 1.00 81.19 96 ARG A O 1
ATOM 756 N N . ASP A 1 97 ? 0.085 -15.994 37.630 1.00 87.12 97 ASP A N 1
ATOM 757 C CA . ASP A 1 97 ? 0.243 -17.448 37.747 1.00 87.12 97 ASP A CA 1
ATOM 758 C C . ASP A 1 97 ? -1.087 -18.208 37.574 1.00 87.12 97 ASP A C 1
ATOM 760 O O . ASP A 1 97 ? -1.102 -19.434 37.578 1.00 87.12 97 ASP A O 1
ATOM 764 N N . GLN A 1 98 ? -2.205 -17.483 37.446 1.00 83.62 98 GLN A N 1
ATOM 765 C CA . GLN A 1 98 ? -3.563 -18.026 37.342 1.00 83.62 98 GLN A CA 1
ATOM 766 C C . GLN A 1 98 ? -4.158 -17.867 35.938 1.00 83.62 98 GLN A C 1
ATOM 768 O O . GLN A 1 98 ? -5.344 -18.113 35.765 1.00 83.62 98 GLN A O 1
ATOM 773 N N . ILE A 1 99 ? -3.370 -17.409 34.961 1.00 84.44 99 ILE A N 1
ATOM 774 C CA . ILE A 1 99 ? -3.842 -17.126 33.603 1.00 84.44 99 ILE A CA 1
ATOM 775 C C . ILE A 1 99 ? -3.067 -17.981 32.619 1.00 84.44 99 ILE A C 1
ATOM 777 O O . ILE A 1 99 ? -1.833 -17.986 32.619 1.00 84.44 99 ILE A O 1
ATOM 781 N N . TYR A 1 100 ? -3.806 -18.652 31.743 1.00 85.69 100 TYR A N 1
ATOM 782 C CA . TYR A 1 100 ? -3.249 -19.528 30.725 1.00 85.69 100 TYR A CA 1
ATOM 783 C C . TYR A 1 100 ? -3.602 -19.039 29.318 1.00 85.69 100 TYR A C 1
ATOM 785 O O . TYR A 1 100 ? -4.565 -18.303 29.102 1.00 85.69 100 TYR A O 1
ATOM 793 N N . LEU A 1 101 ? -2.778 -19.430 28.345 1.00 86.50 101 LEU A N 1
ATOM 794 C CA . LEU A 1 101 ? -3.075 -19.203 26.931 1.00 86.50 101 LEU A CA 1
ATOM 795 C C . LEU A 1 101 ? -4.337 -19.991 26.543 1.00 86.50 101 LEU A C 1
ATOM 797 O O . LEU A 1 101 ? -4.556 -21.089 27.049 1.00 86.50 101 LEU A O 1
ATOM 801 N N . ASP A 1 102 ? -5.144 -19.413 25.653 1.00 86.81 102 ASP A N 1
ATOM 802 C CA . ASP A 1 102 ? -6.401 -19.978 25.130 1.00 86.81 102 ASP A CA 1
ATOM 803 C C . ASP A 1 102 ? -7.532 -20.183 26.156 1.00 86.81 102 ASP A C 1
ATOM 805 O O . ASP A 1 102 ? -8.533 -20.846 25.875 1.00 86.81 102 ASP A O 1
ATOM 809 N N . GLU A 1 103 ? -7.423 -19.574 27.337 1.00 85.06 103 GLU A N 1
ATOM 810 C CA . GLU A 1 103 ? -8.490 -19.607 28.332 1.00 85.06 103 GLU A CA 1
ATOM 811 C C . GLU A 1 103 ? -9.687 -18.739 27.900 1.00 85.06 103 GLU A C 1
ATOM 813 O O . GLU A 1 103 ? -9.542 -17.594 27.464 1.00 85.06 103 GLU A O 1
ATOM 818 N N . ALA A 1 104 ? -10.901 -19.284 28.020 1.00 83.81 104 ALA A N 1
ATOM 819 C CA . ALA A 1 104 ? -12.120 -18.559 27.685 1.00 83.81 104 ALA A CA 1
ATOM 820 C C . ALA A 1 104 ? -12.432 -17.510 28.763 1.00 83.81 104 ALA A C 1
ATOM 822 O O . ALA A 1 104 ? -12.809 -17.844 29.886 1.00 83.81 104 ALA A O 1
ATOM 823 N N . VAL A 1 105 ? -12.329 -16.230 28.406 1.00 81.44 105 VAL A N 1
ATOM 824 C CA . VAL A 1 105 ? -12.581 -15.113 29.325 1.00 81.44 105 VAL A CA 1
ATOM 825 C C . VAL A 1 105 ? -13.930 -14.470 29.023 1.00 81.44 105 VAL A C 1
ATOM 827 O O . VAL A 1 105 ? -14.255 -14.169 27.874 1.00 81.44 105 VAL A O 1
ATOM 830 N N . LYS A 1 106 ? -14.717 -14.206 30.069 1.00 83.44 106 LYS A N 1
ATOM 831 C CA . LYS A 1 106 ? -15.924 -13.383 29.966 1.00 83.44 106 LYS A CA 1
ATOM 832 C C . LYS A 1 106 ? -15.566 -11.931 30.265 1.00 83.44 106 LYS A C 1
ATOM 834 O O . LYS A 1 106 ? -15.206 -11.600 31.390 1.00 83.44 106 LYS A O 1
ATOM 839 N N . LEU A 1 107 ? -15.687 -11.074 29.258 1.00 77.69 107 LEU A N 1
ATOM 840 C CA . LEU A 1 107 ? -15.506 -9.631 29.392 1.00 77.69 107 LEU A CA 1
ATOM 841 C C . LEU A 1 107 ? -16.877 -8.956 29.440 1.00 77.69 107 LEU A C 1
ATOM 843 O O . LEU A 1 107 ? -17.736 -9.243 28.608 1.00 77.69 107 LEU A O 1
ATOM 847 N N . ASP A 1 108 ? -17.071 -8.065 30.409 1.00 81.56 108 ASP A N 1
ATOM 848 C CA . ASP A 1 108 ? -18.249 -7.203 30.492 1.00 81.56 108 ASP A CA 1
ATOM 849 C C . ASP A 1 108 ? -17.829 -5.759 30.201 1.00 81.56 108 ASP A C 1
ATOM 851 O O . ASP A 1 108 ? -17.022 -5.168 30.924 1.00 81.56 108 ASP A O 1
ATOM 855 N N . VAL A 1 109 ? -18.318 -5.210 29.090 1.00 77.44 109 VAL A N 1
ATOM 856 C CA . VAL A 1 109 ? -17.947 -3.872 28.620 1.00 77.44 109 VAL A CA 1
ATOM 857 C C . VAL A 1 109 ? -18.942 -2.871 29.191 1.00 77.44 109 VAL A C 1
ATOM 859 O O . VAL A 1 109 ? -20.039 -2.704 28.667 1.00 77.44 109 VAL A O 1
ATOM 862 N N . GLN A 1 110 ? -18.549 -2.176 30.260 1.00 78.00 110 GLN A N 1
ATOM 863 C CA . GLN A 1 110 ? -19.452 -1.253 30.957 1.00 78.00 110 GLN A CA 1
ATOM 864 C C . GLN A 1 110 ? -19.747 0.036 30.179 1.00 78.00 110 GLN A C 1
ATOM 866 O O . GLN A 1 110 ? -20.841 0.584 30.283 1.00 78.00 110 GLN A O 1
ATOM 871 N N . SER A 1 111 ? -18.786 0.550 29.409 1.00 71.94 111 SER A N 1
ATOM 872 C CA . SER A 1 111 ? -19.015 1.697 28.526 1.00 71.94 111 SER A CA 1
ATOM 873 C C . SER A 1 111 ? -17.963 1.773 27.424 1.00 71.94 111 SER A C 1
ATOM 875 O O . SER A 1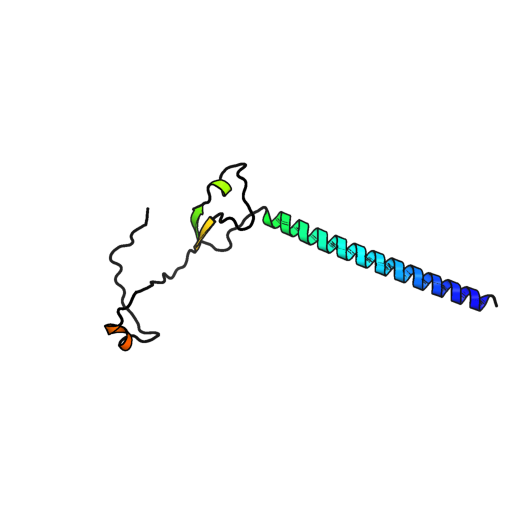 111 ? -16.795 1.448 27.636 1.00 71.94 111 SER A O 1
ATOM 877 N N . ILE A 1 112 ? -18.382 2.225 26.242 1.00 72.12 112 ILE A N 1
ATOM 878 C CA . ILE A 1 112 ? -17.478 2.586 25.149 1.00 72.12 112 ILE A CA 1
ATOM 879 C C . ILE A 1 112 ? -17.328 4.101 25.200 1.00 72.12 112 ILE A C 1
ATOM 881 O O . ILE A 1 112 ? -18.208 4.843 24.765 1.00 72.12 112 ILE A O 1
ATOM 885 N N . ILE A 1 113 ? -16.223 4.565 25.778 1.00 66.50 113 ILE A N 1
ATOM 886 C CA . ILE A 1 113 ? -15.910 5.991 25.822 1.00 66.50 113 ILE A CA 1
ATOM 887 C C . ILE A 1 113 ? -15.331 6.368 24.456 1.00 66.50 113 ILE A C 1
ATOM 889 O O . ILE A 1 113 ? -14.198 6.014 24.136 1.00 66.50 113 ILE A O 1
ATOM 893 N N . GLN A 1 114 ? -16.106 7.080 23.638 1.00 55.78 114 GLN A N 1
ATOM 894 C CA . GLN A 1 114 ? -15.556 7.753 22.463 1.00 55.78 114 GLN A CA 1
ATOM 895 C C . GLN A 1 114 ? -14.691 8.917 22.952 1.00 55.78 114 GLN A C 1
ATOM 897 O O . GLN A 1 114 ? -15.206 9.881 23.520 1.00 55.78 114 GLN A O 1
ATOM 902 N N . GLN A 1 115 ? -13.371 8.811 22.776 1.00 54.19 115 GLN A N 1
ATOM 903 C CA . GLN A 1 115 ? -12.494 9.965 22.958 1.00 54.19 115 GLN A CA 1
ATOM 904 C C . GLN A 1 115 ? -12.862 11.006 21.897 1.00 54.19 115 GLN A C 1
ATOM 906 O O . GLN A 1 115 ? -12.906 10.696 20.706 1.00 54.19 115 GLN A O 1
ATOM 911 N N . LYS A 1 116 ? -13.227 12.191 22.383 1.00 41.19 116 LYS A N 1
ATOM 912 C CA . LYS A 1 116 ? -13.726 13.323 21.606 1.00 41.19 116 LYS A CA 1
ATOM 913 C C . LYS A 1 116 ? -12.584 14.088 20.949 1.00 41.19 116 LYS A C 1
ATOM 915 O O . LYS A 1 116 ? -11.511 14.175 21.588 1.00 41.19 116 LYS A O 1
#

Sequence (116 aa):
MVANDIKALNNELRLSLSKLISKNQQELEVVNSTLKVIEKQLDEEDIYSPVDGVIYKINKSATTHGGVIQAADLLFEIKPKVKTMLADVKIPPKYRDQIYLDEAVKLDVQSIIQQK

Organism: NCBI:txid59203

InterPro domains:
  IPR050739 Membrane Fusion Protein [PTHR30386] (10-112)

Radius of gyration: 32.51 Å; chains: 1; bounding box: 63×44×94 Å